Protein AF-A0A4Q7FCM3-F1 (afdb_monomer)

Solvent-accessible surface area (backbone atoms only — not comparable to full-atom values): 4513 Å² total; per-residue (Å²): 60,15,26,30,22,50,72,92,43,76,67,61,70,71,26,86,40,61,66,57,31,37,51,52,32,38,76,72,62,77,35,96,67,66,76,84,75,54,95,72,77,64,73,66,44,98,86,45,36,32,58,44,80,40,78,64,83,71,68,74,61,92,81,67,72,74,78,76,78,87,130

Sequence (71 aa):
MYALFEGNKQIGSPFPTEKEVWEAALIEGLVTDVPVADEEGGRILPAGYHVKRVDEVCEPRPDWKLPREIS

Structure (mmCIF, N/CA/C/O backbone):
data_AF-A0A4Q7FCM3-F1
#
_entry.id   AF-A0A4Q7FCM3-F1
#
loop_
_atom_site.group_PDB
_atom_site.id
_atom_site.type_symbol
_atom_site.label_atom_id
_atom_site.label_alt_id
_atom_site.label_comp_id
_atom_site.label_asym_id
_atom_site.label_entity_id
_atom_site.label_seq_id
_atom_site.p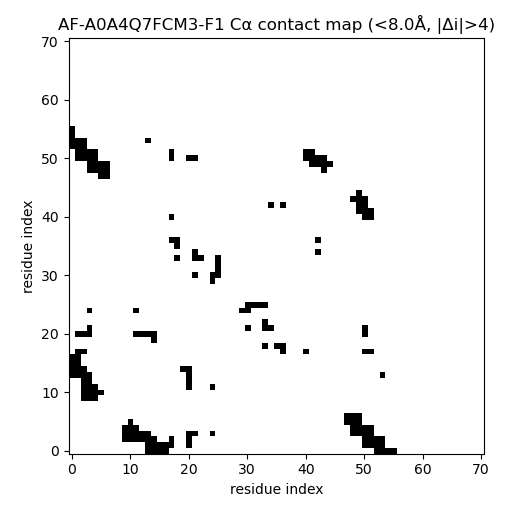dbx_PDB_ins_code
_atom_site.Cartn_x
_atom_site.Cartn_y
_atom_site.Cartn_z
_atom_site.occupancy
_atom_site.B_iso_or_equiv
_atom_site.auth_seq_id
_atom_site.auth_comp_id
_atom_site.auth_asym_id
_atom_site.auth_atom_id
_atom_site.pdbx_PDB_model_num
ATOM 1 N N . MET A 1 1 ? 8.657 -4.375 -7.162 1.00 84.75 1 MET A N 1
ATOM 2 C CA . MET A 1 1 ? 8.013 -3.172 -6.582 1.00 84.75 1 MET A CA 1
ATOM 3 C C . MET A 1 1 ? 6.902 -3.568 -5.604 1.00 84.75 1 MET A C 1
ATOM 5 O O . MET A 1 1 ? 6.547 -4.737 -5.521 1.00 84.75 1 MET A O 1
ATOM 9 N N . TYR A 1 2 ? 6.357 -2.624 -4.844 1.00 83.81 2 TYR A N 1
ATOM 10 C CA . TYR A 1 2 ? 5.240 -2.806 -3.914 1.00 83.81 2 TYR A CA 1
ATOM 11 C C . TYR A 1 2 ? 4.151 -1.794 -4.235 1.00 83.81 2 TYR A C 1
ATOM 13 O O . TYR A 1 2 ? 4.467 -0.650 -4.528 1.00 83.81 2 TYR A O 1
ATOM 21 N N . ALA A 1 3 ? 2.883 -2.186 -4.174 1.00 87.06 3 ALA A N 1
ATOM 22 C CA . ALA A 1 3 ? 1.772 -1.266 -4.400 1.00 87.06 3 ALA A CA 1
ATOM 23 C C . ALA A 1 3 ? 0.691 -1.432 -3.333 1.00 87.06 3 ALA A C 1
ATOM 25 O O . ALA A 1 3 ? 0.543 -2.514 -2.755 1.00 87.06 3 ALA A O 1
ATOM 26 N N . LEU A 1 4 ? -0.053 -0.352 -3.082 1.00 87.12 4 LEU A N 1
ATOM 27 C CA . LEU A 1 4 ? -1.179 -0.354 -2.156 1.00 87.12 4 LEU A CA 1
ATOM 28 C C . LEU A 1 4 ? -2.406 -0.946 -2.842 1.00 87.12 4 LEU A C 1
ATOM 30 O O . LEU A 1 4 ? -2.767 -0.542 -3.951 1.00 87.12 4 LEU A O 1
ATOM 34 N N . PHE A 1 5 ? -3.067 -1.866 -2.153 1.00 86.12 5 PHE A N 1
ATOM 35 C CA . PHE A 1 5 ? -4.316 -2.476 -2.569 1.00 86.12 5 PHE A CA 1
ATOM 36 C C . PHE A 1 5 ? -5.394 -2.259 -1.515 1.00 86.12 5 PHE A C 1
ATOM 38 O O . PHE A 1 5 ? -5.150 -2.375 -0.318 1.00 86.12 5 PHE A O 1
ATOM 45 N N . GLU A 1 6 ? -6.609 -1.997 -1.979 1.00 86.69 6 GLU A N 1
ATOM 46 C CA . GLU A 1 6 ? -7.843 -2.075 -1.205 1.00 86.69 6 GLU A CA 1
ATOM 47 C C . GLU A 1 6 ? -8.588 -3.325 -1.671 1.00 86.69 6 GLU A C 1
ATOM 49 O O . GLU A 1 6 ? -9.121 -3.379 -2.787 1.00 86.69 6 GLU A O 1
ATOM 54 N N . GLY A 1 7 ? -8.558 -4.387 -0.866 1.00 83.44 7 GLY A N 1
ATOM 55 C CA . GLY A 1 7 ? -9.044 -5.691 -1.312 1.00 83.44 7 GLY A CA 1
ATOM 56 C C . GLY A 1 7 ? -8.307 -6.159 -2.576 1.00 83.44 7 GLY A C 1
ATOM 57 O O . GLY A 1 7 ? -7.133 -6.477 -2.526 1.00 83.44 7 GLY A O 1
ATOM 58 N N . ASN A 1 8 ? -8.966 -6.202 -3.735 1.00 83.00 8 ASN A N 1
ATOM 59 C CA . ASN A 1 8 ? -8.325 -6.633 -4.991 1.00 83.00 8 ASN A CA 1
ATOM 60 C C . ASN A 1 8 ? -7.948 -5.480 -5.934 1.00 83.00 8 ASN A C 1
ATOM 62 O O . ASN A 1 8 ? -7.473 -5.727 -7.042 1.00 83.00 8 ASN A O 1
ATOM 66 N N . LYS A 1 9 ? -8.181 -4.227 -5.534 1.00 85.81 9 LYS A N 1
ATOM 67 C CA . LYS A 1 9 ? -7.970 -3.061 -6.392 1.00 85.81 9 LYS A CA 1
ATOM 68 C C . LYS A 1 9 ? -6.706 -2.316 -5.985 1.00 85.81 9 LYS A C 1
ATOM 70 O O . LYS A 1 9 ? -6.579 -1.918 -4.834 1.00 85.81 9 LYS A O 1
ATOM 75 N N . GLN A 1 10 ? -5.809 -2.077 -6.938 1.00 86.25 10 GLN A N 1
ATOM 76 C CA . GLN A 1 10 ? -4.652 -1.213 -6.719 1.00 86.25 10 GLN A CA 1
ATOM 77 C C . GLN A 1 10 ? -5.103 0.249 -6.610 1.00 86.25 10 GLN A C 1
ATOM 79 O O . GLN A 1 10 ? -5.785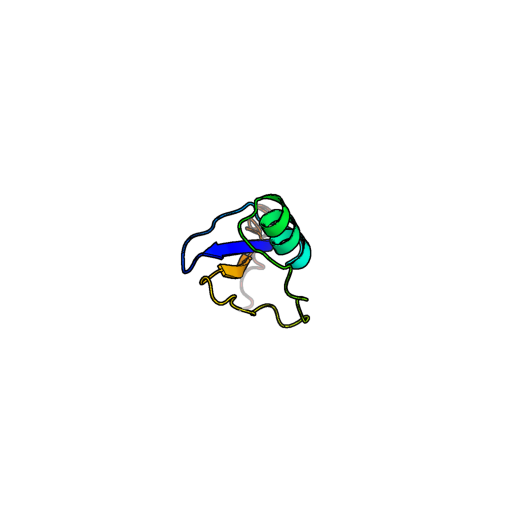 0.765 -7.499 1.00 86.25 10 GLN A O 1
ATOM 84 N N . ILE A 1 11 ? -4.707 0.908 -5.529 1.00 83.56 11 ILE A N 1
ATOM 85 C CA . ILE A 1 11 ? -5.038 2.298 -5.203 1.00 83.56 11 ILE A CA 1
ATOM 86 C C . ILE A 1 11 ? -3.756 3.033 -4.809 1.00 83.56 11 ILE A C 1
ATOM 88 O O . ILE A 1 11 ? -3.530 3.382 -3.659 1.00 83.56 11 ILE A O 1
ATOM 92 N N . GLY A 1 12 ? -2.854 3.190 -5.770 1.00 79.12 12 GLY A N 1
ATOM 93 C CA . GLY A 1 12 ? -1.604 3.901 -5.544 1.00 79.12 12 GLY A CA 1
ATOM 94 C C . GLY A 1 12 ? -0.527 3.524 -6.544 1.00 79.12 12 GLY A C 1
ATOM 95 O O . GLY A 1 12 ? -0.585 2.477 -7.202 1.00 79.12 12 GLY A O 1
ATOM 96 N N . SER A 1 13 ? 0.468 4.397 -6.646 1.00 83.69 13 SER A N 1
ATOM 97 C CA . SER A 1 13 ? 1.665 4.129 -7.433 1.00 83.69 13 SER A CA 1
ATOM 98 C C . SER A 1 13 ? 2.490 3.007 -6.794 1.00 83.69 13 SER A C 1
ATOM 100 O O . SER A 1 13 ? 2.537 2.903 -5.567 1.00 83.69 13 SER A O 1
ATOM 102 N N . PRO A 1 14 ? 3.140 2.157 -7.604 1.00 83.75 14 PRO A N 1
ATOM 103 C CA . PRO A 1 14 ? 4.083 1.184 -7.089 1.00 83.75 14 PRO A CA 1
ATOM 104 C C . PRO A 1 14 ? 5.375 1.881 -6.630 1.00 83.75 14 PRO A C 1
ATOM 106 O O . PRO A 1 14 ? 5.975 2.643 -7.384 1.00 83.75 14 PRO A O 1
ATOM 109 N N . PHE A 1 15 ? 5.815 1.589 -5.410 1.00 84.75 15 PHE A N 1
ATOM 110 C CA . PHE A 1 15 ? 7.057 2.074 -4.809 1.00 84.75 15 PHE A CA 1
ATOM 111 C C . PHE A 1 15 ? 8.085 0.939 -4.676 1.00 84.75 15 PHE A C 1
ATOM 113 O O . PHE A 1 15 ? 7.730 -0.244 -4.727 1.00 84.75 15 PHE A O 1
ATOM 120 N N . PRO A 1 16 ? 9.382 1.249 -4.518 1.00 82.44 16 PRO A N 1
ATOM 121 C CA . PRO A 1 16 ? 10.413 0.225 -4.361 1.00 82.44 16 PRO A CA 1
ATOM 122 C C . PRO A 1 16 ? 10.319 -0.529 -3.025 1.00 82.44 16 PRO A C 1
ATOM 124 O O . PRO A 1 16 ? 10.763 -1.674 -2.958 1.00 82.44 16 PRO A O 1
ATOM 127 N N . THR A 1 17 ? 9.710 0.058 -1.986 1.00 82.06 17 THR A N 1
ATOM 128 C CA . THR A 1 17 ? 9.559 -0.559 -0.653 1.00 82.06 17 THR A CA 1
ATOM 129 C C . THR A 1 17 ? 8.139 -0.416 -0.103 1.00 82.06 17 THR A C 1
ATOM 131 O O . THR A 1 17 ? 7.429 0.521 -0.458 1.00 82.06 17 THR A O 1
ATOM 134 N N . GLU A 1 18 ? 7.723 -1.317 0.795 1.00 82.44 18 GLU A N 1
ATOM 135 C CA . GLU A 1 18 ? 6.403 -1.250 1.453 1.00 82.44 18 GLU A CA 1
ATOM 136 C C . GLU A 1 18 ? 6.236 -0.012 2.321 1.00 82.44 18 GLU A C 1
ATOM 138 O O . GLU A 1 18 ? 5.160 0.578 2.347 1.00 82.44 18 GLU A O 1
ATOM 143 N N . LYS A 1 19 ? 7.304 0.393 3.018 1.00 83.00 19 LYS A N 1
ATOM 144 C CA . LYS A 1 19 ? 7.299 1.578 3.877 1.00 83.00 19 LYS A CA 1
ATOM 145 C C . LYS A 1 19 ? 6.881 2.816 3.089 1.00 83.00 19 LYS A C 1
ATOM 147 O O . LYS A 1 19 ? 6.000 3.538 3.536 1.00 83.00 19 LYS A O 1
ATOM 152 N N . GLU A 1 20 ? 7.444 3.006 1.898 1.00 85.38 20 GLU A N 1
ATOM 153 C CA . GLU A 1 20 ? 7.094 4.144 1.046 1.00 85.38 20 GLU A CA 1
ATOM 154 C C . GLU A 1 20 ? 5.649 4.084 0.545 1.00 85.38 20 GLU A C 1
ATOM 156 O O . GLU A 1 20 ? 4.983 5.116 0.488 1.00 85.38 20 GLU A O 1
ATOM 161 N N . VAL A 1 21 ? 5.127 2.886 0.258 1.00 86.50 21 VAL A N 1
ATOM 162 C CA . VAL A 1 21 ? 3.704 2.714 -0.068 1.00 86.50 21 VAL A CA 1
ATOM 163 C C . VAL A 1 21 ? 2.822 3.170 1.098 1.00 86.50 21 VAL A C 1
ATOM 165 O O . VAL A 1 21 ? 1.853 3.900 0.890 1.00 86.50 21 VAL A O 1
ATOM 168 N N . TRP A 1 22 ? 3.154 2.761 2.325 1.00 84.31 22 TRP A N 1
ATOM 169 C CA . TRP A 1 22 ? 2.398 3.153 3.513 1.00 84.31 22 TRP A CA 1
ATOM 170 C C . TRP A 1 22 ? 2.546 4.641 3.844 1.00 84.31 22 TRP A C 1
ATOM 172 O O . TRP A 1 22 ? 1.561 5.275 4.209 1.00 84.31 22 TRP A O 1
ATOM 182 N N . GLU A 1 23 ? 3.738 5.219 3.690 1.00 85.75 23 GLU A N 1
ATOM 183 C CA . GLU A 1 23 ? 3.972 6.654 3.884 1.00 85.75 23 GLU A CA 1
ATOM 184 C C . GL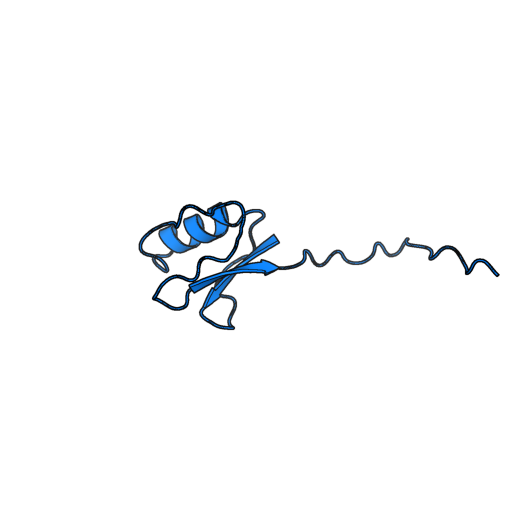U A 1 23 ? 3.159 7.488 2.890 1.00 85.75 23 GLU A C 1
ATOM 186 O O . GLU A 1 23 ? 2.510 8.454 3.290 1.00 85.75 23 GLU A O 1
ATOM 191 N N . ALA A 1 24 ? 3.118 7.084 1.617 1.00 85.31 24 ALA A N 1
ATOM 192 C CA . ALA A 1 24 ? 2.276 7.733 0.618 1.00 85.31 24 ALA A CA 1
ATOM 193 C C . ALA A 1 24 ? 0.788 7.628 0.987 1.00 85.31 24 ALA A C 1
ATOM 195 O O . ALA A 1 24 ? 0.070 8.624 0.948 1.00 85.31 24 ALA A O 1
ATOM 196 N N . ALA A 1 25 ? 0.339 6.448 1.422 1.00 83.38 25 ALA A N 1
ATOM 197 C CA . ALA A 1 25 ? -1.035 6.230 1.862 1.00 83.38 25 ALA A CA 1
ATOM 198 C C . ALA A 1 25 ? -1.411 7.089 3.083 1.00 83.38 25 ALA A C 1
ATOM 200 O O . ALA A 1 25 ? -2.549 7.545 3.186 1.00 83.38 25 ALA A O 1
ATOM 201 N N . LEU A 1 26 ? -0.469 7.317 4.004 1.00 84.44 26 LEU A N 1
ATOM 202 C CA . LEU A 1 26 ? -0.665 8.177 5.170 1.00 84.44 26 LEU A CA 1
ATOM 203 C C . LEU A 1 26 ? -0.805 9.644 4.747 1.00 84.44 26 LEU A C 1
ATOM 205 O O . LEU A 1 26 ? -1.696 10.339 5.230 1.00 84.44 26 LEU A O 1
ATOM 209 N N . ILE A 1 27 ? 0.046 10.107 3.828 1.00 85.00 27 ILE A N 1
ATOM 210 C CA . ILE A 1 27 ? -0.003 11.476 3.291 1.00 85.00 27 ILE A CA 1
ATOM 211 C C . ILE A 1 27 ? -1.323 11.724 2.549 1.00 85.00 27 ILE A C 1
ATOM 213 O O . ILE A 1 27 ? -1.926 12.784 2.700 1.00 85.00 27 ILE A O 1
ATOM 217 N N . GLU A 1 28 ? -1.794 10.737 1.787 1.00 83.31 28 GLU A N 1
ATOM 218 C CA . GLU A 1 28 ? -3.079 10.781 1.079 1.00 83.31 28 GLU A CA 1
ATOM 219 C C . GLU A 1 28 ? -4.290 10.642 2.025 1.00 83.31 28 GLU A C 1
ATOM 221 O O . GLU A 1 28 ? -5.430 10.833 1.605 1.00 83.31 28 GLU A O 1
ATOM 226 N N . GLY A 1 29 ? -4.069 10.313 3.304 1.00 82.56 29 GLY A N 1
ATOM 227 C CA . GLY A 1 29 ? -5.130 10.091 4.289 1.00 82.56 29 GLY A CA 1
ATOM 228 C C . GLY A 1 29 ? -5.918 8.793 4.077 1.00 82.56 29 GLY A C 1
ATOM 229 O O . GLY A 1 29 ? -7.018 8.650 4.609 1.00 82.56 29 GLY A O 1
ATOM 230 N N . LEU A 1 30 ? -5.372 7.849 3.304 1.00 79.62 30 LEU A N 1
ATOM 231 C CA . LEU A 1 30 ? -5.956 6.525 3.064 1.00 79.62 30 LEU A CA 1
ATOM 232 C C . LEU A 1 30 ? -5.789 5.612 4.282 1.00 79.62 30 LEU A C 1
ATOM 234 O O . LEU A 1 30 ? -6.665 4.801 4.583 1.00 79.62 30 LEU A O 1
ATOM 238 N N . VAL A 1 31 ? -4.677 5.762 5.003 1.00 75.44 31 VAL A N 1
ATOM 239 C CA . VAL A 1 31 ? -4.419 5.078 6.274 1.00 75.44 31 VAL A CA 1
ATOM 240 C C . VAL A 1 31 ? -4.203 6.089 7.386 1.00 75.44 31 VAL A C 1
ATOM 242 O O . VAL A 1 31 ? -3.704 7.184 7.158 1.00 75.44 31 VAL A O 1
ATOM 245 N N . THR A 1 32 ? -4.578 5.717 8.606 1.00 74.50 32 THR A N 1
ATOM 246 C CA . THR A 1 32 ? -4.402 6.564 9.794 1.00 74.50 32 THR A CA 1
ATOM 247 C C . THR A 1 32 ? -3.049 6.372 10.472 1.00 74.50 32 THR A C 1
ATOM 249 O O . THR A 1 32 ? -2.663 7.201 11.287 1.00 74.50 32 THR A O 1
ATOM 252 N N . ASP A 1 33 ? -2.359 5.271 10.175 1.00 70.75 33 ASP A N 1
ATOM 253 C CA . ASP A 1 33 ? -1.065 4.923 10.755 1.00 70.75 33 ASP A CA 1
ATOM 254 C C . ASP A 1 33 ? -0.252 4.095 9.753 1.00 70.75 33 ASP A C 1
ATOM 256 O O . ASP A 1 33 ? -0.827 3.333 8.969 1.00 70.75 33 ASP A O 1
ATOM 260 N N . VAL A 1 34 ? 1.073 4.257 9.771 1.00 68.50 34 VAL A N 1
ATOM 261 C CA . VAL A 1 34 ? 1.996 3.444 8.970 1.00 68.50 34 VAL A CA 1
ATOM 262 C C . VAL A 1 34 ? 2.301 2.187 9.775 1.00 68.50 34 VAL A C 1
ATOM 264 O O . VAL A 1 34 ? 3.057 2.270 10.747 1.00 68.50 34 VAL A O 1
ATOM 267 N N . PRO A 1 35 ? 1.758 1.013 9.404 1.00 66.62 35 PRO A N 1
ATOM 268 C CA . PRO A 1 35 ? 2.156 -0.208 10.073 1.00 66.62 35 PRO A CA 1
ATOM 269 C C . PRO A 1 35 ? 3.656 -0.394 9.848 1.00 66.62 35 PRO A C 1
ATOM 271 O O . PRO A 1 35 ? 4.139 -0.323 8.716 1.00 66.62 35 PRO A O 1
ATOM 274 N N . VAL A 1 36 ? 4.397 -0.628 10.932 1.00 61.78 36 VAL A N 1
ATOM 275 C CA . VAL A 1 36 ? 5.785 -1.083 10.841 1.00 61.78 36 VAL A CA 1
ATOM 276 C C . VAL A 1 36 ? 5.753 -2.374 10.030 1.00 61.78 36 VAL A C 1
ATOM 278 O O . VAL A 1 36 ? 5.231 -3.391 10.490 1.00 61.78 36 VAL A O 1
ATOM 281 N N . ALA A 1 37 ? 6.204 -2.287 8.782 1.00 57.66 37 ALA A N 1
ATOM 282 C CA . ALA A 1 37 ? 6.386 -3.439 7.927 1.00 57.66 37 ALA A CA 1
ATOM 283 C C . ALA A 1 37 ? 7.542 -4.243 8.529 1.00 57.66 37 ALA A C 1
ATOM 285 O O . ALA A 1 37 ? 8.705 -3.875 8.375 1.00 57.66 37 ALA A O 1
ATOM 286 N N . ASP A 1 38 ? 7.213 -5.293 9.278 1.00 52.72 38 ASP A N 1
ATOM 287 C CA . ASP A 1 38 ? 8.134 -6.411 9.444 1.00 52.72 38 ASP A CA 1
ATOM 288 C C . ASP A 1 38 ? 8.496 -6.924 8.044 1.00 52.72 38 ASP A C 1
ATOM 290 O O . ASP A 1 38 ? 7.679 -6.860 7.124 1.00 52.72 38 ASP A O 1
ATOM 294 N N . GLU A 1 39 ? 9.720 -7.422 7.870 1.00 54.97 39 GLU A N 1
ATOM 295 C CA . GLU A 1 39 ? 10.245 -7.886 6.574 1.00 54.97 39 GLU A CA 1
ATOM 296 C C . GLU A 1 39 ? 9.379 -8.990 5.915 1.00 54.97 39 GLU A C 1
ATOM 298 O O . GLU A 1 39 ? 9.535 -9.295 4.732 1.00 54.97 39 GLU A O 1
ATOM 303 N N . GLU A 1 40 ? 8.419 -9.552 6.655 1.00 55.88 40 GLU A N 1
ATOM 304 C CA . GLU A 1 40 ? 7.288 -10.334 6.153 1.00 55.88 40 GLU A CA 1
ATOM 305 C C . GLU A 1 40 ? 6.119 -9.424 5.731 1.00 55.88 40 GLU A C 1
ATOM 307 O O . GLU A 1 40 ? 5.082 -9.332 6.394 1.00 55.88 40 GLU A O 1
ATOM 312 N N . GLY A 1 41 ? 6.281 -8.750 4.592 1.00 53.12 41 GLY A N 1
ATOM 313 C CA . GLY A 1 41 ? 5.218 -7.998 3.929 1.00 53.12 41 GLY A CA 1
ATOM 314 C C . GLY A 1 41 ? 3.910 -8.785 3.828 1.00 53.12 41 GLY A C 1
ATOM 315 O O . GLY A 1 41 ? 3.835 -9.818 3.159 1.00 53.12 41 GLY A O 1
ATOM 316 N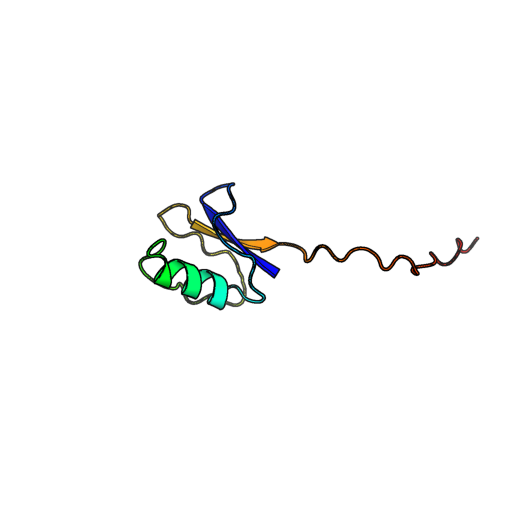 N . GLY A 1 42 ? 2.863 -8.312 4.505 1.00 58.16 42 GLY A N 1
ATOM 317 C CA . GLY A 1 42 ? 1.577 -9.019 4.537 1.00 58.16 42 GLY A CA 1
ATOM 318 C C . GLY A 1 42 ? 0.558 -8.538 5.566 1.00 58.16 42 GLY A C 1
ATOM 319 O O . GLY A 1 42 ? -0.491 -9.165 5.728 1.00 58.16 42 GLY A O 1
ATOM 320 N N . ARG A 1 43 ? 0.821 -7.439 6.282 1.00 63.19 43 ARG A N 1
ATOM 321 C CA . ARG A 1 43 ? -0.105 -6.952 7.308 1.00 63.19 43 ARG A CA 1
ATOM 322 C C . ARG A 1 43 ? -1.297 -6.249 6.656 1.00 63.19 43 ARG A C 1
ATOM 324 O O . ARG A 1 43 ? -1.162 -5.177 6.072 1.00 63.19 43 ARG A O 1
ATOM 331 N N . ILE A 1 44 ? -2.465 -6.878 6.755 1.00 65.25 44 ILE A N 1
ATOM 332 C CA . ILE A 1 44 ? -3.739 -6.335 6.273 1.00 65.25 44 ILE A CA 1
ATOM 333 C C . ILE A 1 44 ? -4.308 -5.428 7.364 1.00 65.25 44 ILE A C 1
ATOM 335 O O . ILE A 1 44 ? -4.532 -5.869 8.494 1.00 65.25 44 ILE A O 1
ATOM 339 N N . LEU A 1 45 ? -4.535 -4.157 7.040 1.00 69.94 45 LEU A N 1
ATOM 340 C CA . LEU A 1 45 ? -5.184 -3.216 7.945 1.00 69.94 45 LEU A CA 1
ATOM 341 C C . LEU A 1 45 ? -6.687 -3.528 8.053 1.00 69.94 45 LEU A C 1
ATOM 343 O O . LEU A 1 45 ? -7.289 -4.002 7.088 1.00 69.94 45 LEU A O 1
ATOM 347 N N . PRO A 1 46 ? -7.335 -3.212 9.190 1.00 63.00 46 PRO A N 1
ATOM 348 C CA . PRO A 1 46 ? -8.760 -3.487 9.415 1.00 63.00 46 PRO A CA 1
ATOM 349 C C . PRO A 1 46 ? -9.710 -2.807 8.409 1.00 63.00 46 PRO A C 1
ATOM 351 O O . 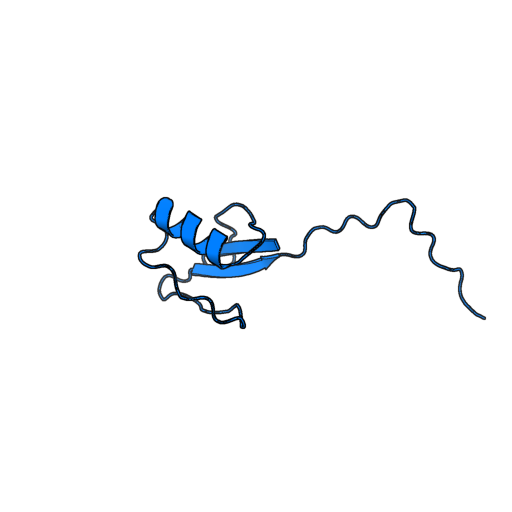PRO A 1 46 ? -10.873 -3.186 8.326 1.00 63.00 46 PRO A O 1
ATOM 354 N N . ALA A 1 47 ? -9.220 -1.856 7.609 1.00 69.88 47 ALA A N 1
ATOM 355 C CA . ALA A 1 47 ? -9.948 -1.245 6.495 1.00 69.88 47 ALA A CA 1
ATOM 356 C C . ALA A 1 47 ? -9.854 -2.033 5.165 1.00 69.88 47 ALA A C 1
ATOM 358 O O . ALA A 1 47 ? -10.367 -1.584 4.149 1.00 69.88 47 ALA A O 1
ATOM 359 N N . GLY A 1 48 ? -9.198 -3.199 5.144 1.00 77.62 48 GLY A N 1
ATOM 360 C CA . GLY A 1 48 ? -8.998 -3.997 3.927 1.00 77.62 48 GLY A CA 1
ATOM 361 C C . GLY A 1 48 ? -7.829 -3.530 3.053 1.00 77.62 48 GLY A C 1
ATOM 362 O O . GLY A 1 48 ? -7.584 -4.120 1.995 1.00 77.62 48 GLY A O 1
ATOM 363 N N . TYR A 1 49 ? -7.087 -2.513 3.502 1.00 82.44 49 TYR A N 1
ATOM 364 C CA . TYR A 1 49 ? -5.858 -2.072 2.857 1.00 82.44 49 TYR A CA 1
ATOM 365 C C . TYR A 1 49 ? -4.715 -3.036 3.140 1.00 82.44 49 TYR A C 1
ATOM 367 O O . TYR A 1 49 ? -4.487 -3.436 4.283 1.00 82.44 49 TYR A O 1
ATOM 375 N N . HIS A 1 50 ? -3.968 -3.379 2.104 1.00 82.75 50 HIS A N 1
ATOM 376 C CA . HIS A 1 50 ? -2.742 -4.144 2.226 1.00 82.75 50 HIS A CA 1
ATOM 377 C C . HIS A 1 50 ? -1.760 -3.747 1.139 1.00 82.75 50 HIS A C 1
ATOM 379 O O . HIS A 1 50 ? -2.139 -3.304 0.057 1.00 82.75 50 HIS A O 1
ATOM 385 N N . VAL A 1 51 ? -0.482 -3.939 1.426 1.00 82.62 51 VAL A N 1
ATOM 386 C CA . VAL A 1 51 ? 0.568 -3.774 0.433 1.00 82.62 51 VAL A CA 1
ATOM 387 C C . VAL A 1 51 ? 0.915 -5.142 -0.121 1.00 82.62 51 VAL A C 1
ATOM 389 O O . VAL A 1 51 ? 0.984 -6.131 0.608 1.00 82.62 51 VAL A O 1
ATOM 392 N N . LYS A 1 52 ? 1.088 -5.213 -1.437 1.00 81.31 52 LYS A N 1
ATOM 393 C CA . LYS A 1 52 ? 1.497 -6.439 -2.113 1.00 81.31 52 LYS A CA 1
ATOM 394 C C . LYS A 1 52 ? 2.703 -6.157 -2.988 1.00 81.31 52 LYS A C 1
ATOM 396 O O . LYS A 1 52 ? 2.749 -5.134 -3.677 1.00 81.31 52 LYS A O 1
ATOM 401 N N . ARG A 1 53 ? 3.658 -7.092 -2.998 1.00 80.12 53 ARG A N 1
ATOM 402 C CA . ARG A 1 53 ? 4.708 -7.119 -4.020 1.00 80.12 53 ARG A CA 1
ATOM 403 C C . ARG A 1 53 ? 4.056 -7.266 -5.379 1.00 80.12 53 ARG A C 1
ATOM 405 O O . ARG A 1 53 ? 3.399 -8.268 -5.659 1.00 80.12 53 ARG A O 1
ATOM 412 N N . VAL A 1 54 ? 4.260 -6.261 -6.208 1.00 80.62 54 VAL A N 1
ATOM 413 C CA . VAL A 1 54 ? 4.014 -6.347 -7.635 1.00 80.62 54 VAL A CA 1
ATOM 414 C C . VAL A 1 54 ? 5.354 -6.641 -8.282 1.00 80.62 54 VAL A C 1
ATOM 416 O O . VAL A 1 54 ? 6.366 -5.988 -7.988 1.00 80.62 54 VAL A O 1
ATOM 419 N N . ASP A 1 55 ? 5.381 -7.685 -9.104 1.00 71.50 55 ASP A N 1
ATOM 420 C CA . ASP A 1 55 ? 6.561 -7.959 -9.905 1.00 71.50 55 ASP A CA 1
ATOM 421 C C . ASP A 1 55 ? 6.879 -6.675 -10.674 1.00 71.50 55 ASP A C 1
ATOM 423 O O . ASP A 1 55 ? 5.985 -6.044 -11.249 1.00 71.50 55 ASP A O 1
ATOM 427 N N . GLU A 1 56 ? 8.136 -6.236 -10.611 1.0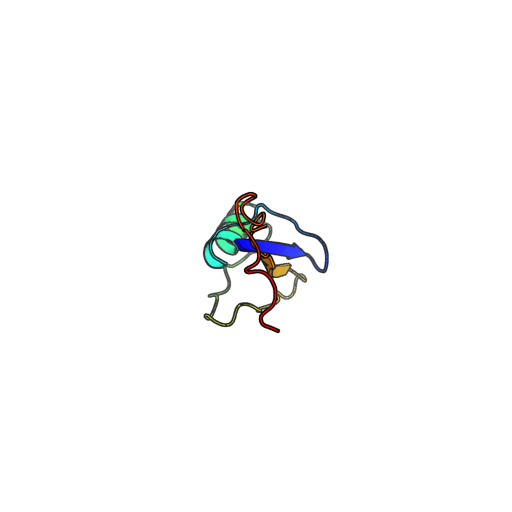0 61.50 56 GLU A N 1
ATOM 428 C CA . GLU A 1 56 ? 8.598 -5.333 -11.654 1.00 61.50 56 GLU A CA 1
ATOM 429 C C . GLU A 1 56 ? 8.306 -6.076 -12.944 1.00 61.50 56 GLU A C 1
ATOM 431 O O . GLU A 1 56 ? 8.695 -7.238 -13.052 1.00 61.50 56 GLU A O 1
ATOM 436 N N . VAL A 1 57 ? 7.572 -5.466 -13.876 1.00 56.78 57 VAL A N 1
ATOM 437 C CA . VAL A 1 57 ? 7.480 -6.010 -15.227 1.00 56.78 57 VAL A CA 1
ATOM 438 C C . VAL A 1 57 ? 8.906 -5.965 -15.755 1.00 56.78 57 VAL A C 1
ATOM 440 O O . VAL A 1 57 ? 9.360 -4.975 -16.318 1.00 56.78 57 VAL A O 1
ATOM 443 N N . CYS A 1 58 ? 9.656 -7.017 -15.457 1.00 50.91 58 CYS A N 1
ATOM 444 C CA . CYS A 1 58 ? 10.977 -7.259 -15.956 1.00 50.91 58 CYS A CA 1
ATOM 445 C C . CYS A 1 58 ? 10.687 -7.702 -17.377 1.00 50.91 58 CYS A C 1
ATOM 447 O O . CYS A 1 58 ? 10.511 -8.890 -17.648 1.00 50.91 58 CYS A O 1
ATOM 449 N N . GLU A 1 59 ? 10.469 -6.720 -18.255 1.00 54.81 59 GLU A N 1
ATOM 450 C CA . GLU A 1 59 ? 10.376 -6.970 -19.679 1.00 54.81 59 GLU A CA 1
ATOM 451 C C . GLU A 1 59 ? 11.617 -7.801 -20.007 1.00 54.81 59 GLU A C 1
ATOM 453 O O . GLU A 1 59 ? 12.739 -7.333 -19.758 1.00 54.81 59 GLU A O 1
ATOM 458 N N . PRO A 1 60 ? 11.459 -9.068 -20.437 1.00 58.06 60 PRO A N 1
ATOM 459 C CA . PRO A 1 60 ? 12.613 -9.885 -20.742 1.00 58.06 60 PRO A CA 1
ATOM 460 C C . PRO A 1 60 ? 13.416 -9.095 -21.761 1.00 58.06 60 PRO A C 1
ATOM 462 O O . PRO A 1 60 ?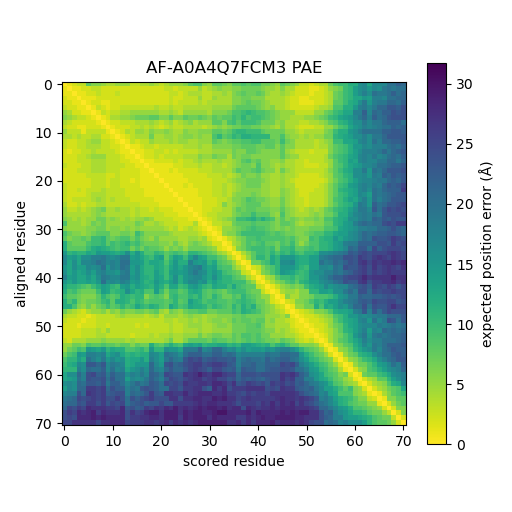 12.873 -8.679 -22.787 1.00 58.06 60 PRO A O 1
ATOM 465 N N . ARG A 1 61 ? 14.686 -8.811 -21.437 1.00 59.75 61 ARG A N 1
ATOM 466 C CA . ARG A 1 61 ? 15.552 -8.054 -22.341 1.00 59.75 61 ARG A CA 1
ATOM 467 C C . ARG A 1 61 ? 15.415 -8.697 -23.724 1.00 59.75 61 ARG A C 1
ATOM 469 O O . ARG A 1 61 ? 15.616 -9.908 -23.816 1.00 59.75 61 ARG A O 1
ATOM 476 N N . PRO A 1 62 ? 15.097 -7.940 -24.785 1.00 61.22 62 PRO A N 1
ATOM 477 C CA . PRO A 1 62 ? 14.891 -8.519 -26.113 1.00 61.22 62 PRO A CA 1
ATOM 478 C C . PRO A 1 62 ? 16.137 -9.252 -26.647 1.00 61.22 62 PRO A C 1
ATOM 480 O O . PRO A 1 62 ? 16.037 -10.056 -27.567 1.00 61.22 62 PRO A O 1
ATOM 483 N N . ASP A 1 63 ? 17.301 -9.027 -26.027 1.00 64.19 63 ASP A N 1
ATOM 484 C CA . ASP A 1 63 ? 18.571 -9.710 -26.294 1.00 64.19 63 ASP A CA 1
ATOM 485 C C . ASP A 1 63 ? 18.763 -11.044 -25.540 1.00 64.19 63 ASP A C 1
ATOM 487 O O . ASP A 1 63 ? 19.824 -11.667 -25.622 1.00 64.19 63 ASP A O 1
ATOM 491 N N . TRP A 1 64 ? 17.765 -11.517 -24.787 1.00 62.81 64 TRP A N 1
ATOM 492 C CA . TRP A 1 64 ? 17.852 -12.794 -24.081 1.00 62.81 64 TRP A CA 1
ATOM 493 C C . TRP A 1 64 ? 17.734 -13.963 -25.067 1.00 62.81 64 TRP A C 1
ATOM 495 O O . TRP A 1 64 ? 16.666 -14.536 -25.282 1.00 62.81 64 TRP A O 1
ATOM 505 N N . LYS A 1 65 ? 18.853 -14.352 -25.684 1.00 64.75 65 LYS A N 1
ATOM 506 C CA . LYS A 1 65 ? 18.932 -15.621 -26.412 1.00 64.75 65 LYS A CA 1
ATOM 507 C C . LYS A 1 65 ? 18.813 -16.760 -25.404 1.00 64.75 65 LYS A C 1
ATOM 509 O O . LYS A 1 65 ? 19.742 -16.991 -24.632 1.00 64.75 65 LYS A O 1
ATOM 514 N N . LEU A 1 66 ? 17.692 -17.488 -25.431 1.00 65.62 66 LEU A N 1
ATOM 515 C CA . LEU A 1 66 ? 17.616 -18.804 -24.798 1.00 65.62 66 LEU A CA 1
ATOM 516 C C . LEU A 1 66 ? 18.836 -19.618 -25.271 1.00 65.62 66 LEU A C 1
ATOM 518 O O . LEU A 1 66 ? 19.022 -19.747 -26.490 1.00 65.62 66 LEU A O 1
ATOM 522 N N . PRO A 1 67 ? 19.683 -20.153 -24.371 1.00 64.62 67 PRO A N 1
ATOM 523 C CA . PRO A 1 67 ? 20.663 -21.140 -24.783 1.00 64.62 67 PRO A CA 1
ATOM 524 C C . PRO A 1 67 ? 19.876 -22.309 -25.370 1.00 64.62 67 PRO A C 1
ATOM 526 O O . PRO A 1 67 ? 19.022 -22.895 -24.704 1.00 64.62 67 PRO A O 1
ATOM 529 N N . ARG A 1 68 ? 20.095 -22.563 -26.664 1.00 62.97 68 ARG A N 1
ATOM 530 C CA . ARG A 1 68 ? 19.456 -23.660 -27.386 1.00 62.97 68 ARG A CA 1
ATOM 531 C C . ARG A 1 68 ? 19.725 -24.947 -26.614 1.00 62.97 68 ARG A C 1
ATOM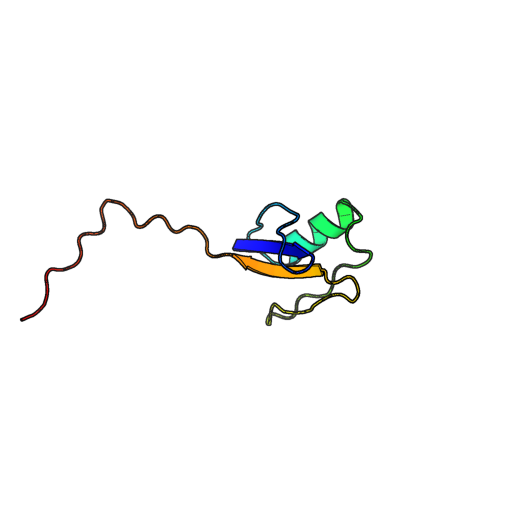 533 O O . ARG A 1 68 ? 20.870 -25.225 -26.274 1.00 62.97 68 ARG A O 1
ATOM 540 N N . GLU A 1 69 ? 18.628 -25.632 -26.331 1.00 59.28 69 GLU A N 1
ATOM 541 C CA . GLU A 1 69 ? 18.473 -26.943 -25.711 1.00 59.28 69 GLU A CA 1
ATOM 542 C C . GLU A 1 69 ? 19.744 -27.804 -25.730 1.00 59.28 69 GLU A C 1
ATOM 544 O O . GLU A 1 69 ? 20.332 -28.066 -26.780 1.00 59.28 69 GLU A O 1
ATOM 549 N N . ILE A 1 70 ? 20.148 -28.259 -24.546 1.00 58.19 70 ILE A N 1
ATOM 550 C CA . ILE A 1 70 ? 21.162 -29.297 -24.380 1.00 58.19 70 ILE A CA 1
ATOM 551 C C . ILE A 1 70 ? 20.453 -30.624 -24.701 1.00 58.19 70 ILE A C 1
ATOM 553 O O . ILE A 1 70 ? 19.523 -30.989 -23.981 1.00 58.19 70 ILE A O 1
ATOM 557 N N . SER A 1 71 ? 20.821 -31.271 -25.817 1.00 60.41 71 SER A N 1
ATOM 558 C CA . SE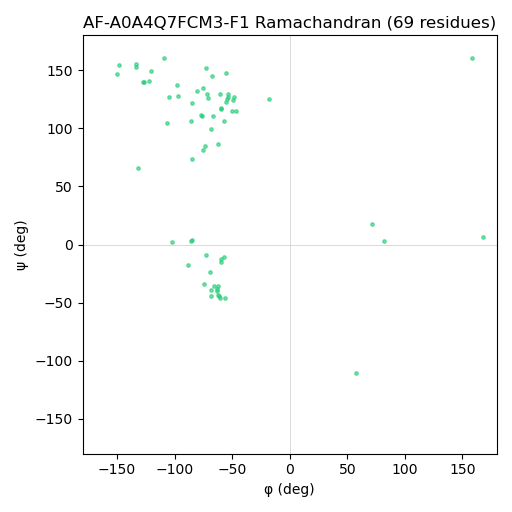R A 1 71 ? 20.395 -32.642 -26.171 1.00 60.41 71 SER A CA 1
ATOM 559 C C . SER A 1 71 ? 20.948 -33.690 -25.217 1.00 60.41 71 SER A C 1
ATOM 561 O O . SER A 1 71 ? 22.079 -33.489 -24.719 1.00 60.41 71 SER A O 1
#

Mean predicted aligned error: 11.09 Å

Radius of gyration: 16.66 Å; Cα contacts (8 Å, |Δi|>4): 95; chains: 1; bounding box: 31×44×38 Å

pLDDT: mean 73.39, std 11.54, range [50.91, 87.12]

Secondary structure (DSSP, 8-state):
-EEEEETTEE-S--BSSHHHHHHHHHHTTS-SS-----SS-----TTSEEEEEPPP-----TT--PPP---

Foldseek 3Di:
DKFKDQQPDTDGDDDPDLQVNQVVCCVVVVDVDRPPDDVPQDDQDPRSMGMDDDPPPPVPDPPPDDPPDDD